Protein AF-A0AAJ0C124-F1 (afdb_monomer_lite)

Structure (mmCIF, N/CA/C/O backbone):
data_AF-A0AAJ0C124-F1
#
_entry.id   AF-A0AAJ0C124-F1
#
loop_
_atom_site.group_PDB
_atom_site.id
_atom_site.type_symbol
_atom_site.label_atom_id
_atom_site.label_alt_id
_atom_site.label_comp_id
_atom_site.label_asym_id
_atom_site.label_entity_id
_atom_site.label_seq_id
_atom_site.pdbx_PDB_ins_code
_atom_site.Cartn_x
_atom_site.Cartn_y
_atom_site.Cartn_z
_atom_site.occupancy
_atom_site.B_iso_or_equiv
_atom_site.auth_seq_id
_atom_site.auth_comp_id
_atom_site.auth_asym_id
_atom_site.auth_atom_id
_atom_site.pdbx_PDB_model_num
ATOM 1 N N . MET A 1 1 ? -2.507 -13.981 3.149 1.00 65.69 1 MET A N 1
ATOM 2 C CA . MET A 1 1 ? -2.615 -12.860 4.108 1.00 65.69 1 MET A CA 1
ATOM 3 C C . MET A 1 1 ? -1.333 -12.819 4.917 1.00 65.69 1 MET A C 1
ATOM 5 O O . MET A 1 1 ? -0.769 -13.881 5.152 1.00 65.69 1 MET A O 1
ATOM 9 N N . CYS A 1 2 ? -0.867 -11.629 5.278 1.00 79.69 2 CYS A N 1
ATOM 10 C CA . CYS A 1 2 ? 0.288 -11.406 6.145 1.00 79.69 2 CYS A CA 1
ATOM 11 C C . CYS A 1 2 ? -0.202 -10.743 7.441 1.00 79.69 2 CYS A C 1
ATOM 13 O O . CYS A 1 2 ? -1.183 -10.001 7.413 1.00 79.69 2 CYS A O 1
ATOM 15 N N . SER A 1 3 ? 0.425 -11.048 8.574 1.00 78.88 3 SER A N 1
ATOM 16 C CA . SER A 1 3 ? 0.075 -10.472 9.874 1.00 78.88 3 SER A CA 1
ATOM 17 C C . SER A 1 3 ? 1.254 -9.704 10.436 1.00 78.88 3 SER A C 1
ATOM 19 O O . SER A 1 3 ? 2.362 -10.242 10.481 1.00 78.88 3 SER A O 1
ATOM 21 N N . LYS A 1 4 ? 0.999 -8.503 10.949 1.00 78.50 4 LYS A N 1
ATOM 22 C 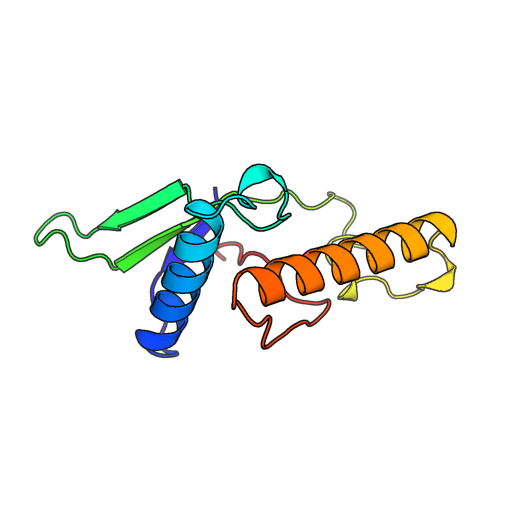CA . LYS A 1 4 ? 2.003 -7.696 11.633 1.00 78.50 4 LYS A CA 1
ATOM 23 C C . LYS A 1 4 ? 1.553 -7.407 13.054 1.00 78.50 4 LYS A C 1
ATOM 25 O O . LYS A 1 4 ? 0.495 -6.821 13.269 1.00 78.50 4 LYS A O 1
ATOM 30 N N . ALA A 1 5 ? 2.356 -7.848 14.015 1.00 73.62 5 ALA A N 1
ATOM 31 C CA . ALA A 1 5 ? 2.164 -7.569 15.432 1.00 73.62 5 ALA A CA 1
ATOM 32 C C . ALA A 1 5 ? 3.144 -6.479 15.888 1.00 73.62 5 ALA A C 1
ATOM 34 O O . ALA A 1 5 ? 4.211 -6.312 15.291 1.00 73.62 5 ALA A O 1
ATOM 35 N N . GLY A 1 6 ? 2.789 -5.738 16.939 1.00 63.53 6 GLY A N 1
ATOM 36 C CA . GLY A 1 6 ? 3.706 -4.785 17.566 1.00 63.53 6 GLY A CA 1
ATOM 37 C C . GLY A 1 6 ? 4.986 -5.483 18.045 1.00 63.53 6 GLY A C 1
ATOM 38 O O . GLY A 1 6 ? 4.919 -6.426 18.828 1.00 63.53 6 GLY A O 1
ATOM 39 N N . ASP A 1 7 ? 6.146 -5.031 17.564 1.00 58.66 7 ASP A N 1
ATOM 40 C CA . ASP A 1 7 ? 7.469 -5.559 17.930 1.00 58.66 7 ASP A CA 1
ATOM 41 C C . ASP A 1 7 ? 8.155 -4.656 18.981 1.00 58.66 7 ASP A C 1
ATOM 43 O O . ASP A 1 7 ? 7.788 -3.499 19.197 1.00 58.66 7 ASP A O 1
ATOM 47 N N . SER A 1 8 ? 9.225 -5.173 19.580 1.00 49.47 8 SER A N 1
ATOM 48 C CA . SER A 1 8 ? 10.230 -4.529 20.439 1.00 49.47 8 SER A CA 1
ATOM 49 C C . SER A 1 8 ? 10.785 -3.179 19.949 1.00 49.47 8 SER A C 1
ATOM 51 O O . SER A 1 8 ? 11.414 -2.462 20.726 1.00 49.47 8 SER A O 1
ATOM 53 N N . LYS A 1 9 ? 10.527 -2.786 18.693 1.00 50.78 9 LYS A N 1
ATOM 54 C CA . LYS A 1 9 ? 10.821 -1.445 18.151 1.00 50.78 9 LYS A CA 1
ATOM 55 C C . LYS A 1 9 ? 9.860 -0.350 18.631 1.00 50.78 9 LYS A C 1
ATOM 57 O O . LYS A 1 9 ? 10.068 0.817 18.302 1.00 50.78 9 LYS A O 1
ATOM 62 N N . GLY A 1 10 ? 8.861 -0.723 19.429 1.00 50.62 10 GLY A N 1
ATOM 63 C CA . GLY A 1 10 ? 7.947 0.174 20.121 1.00 50.62 10 GLY A CA 1
ATOM 64 C C . GLY A 1 10 ? 6.544 0.176 19.500 1.00 50.62 10 GLY A C 1
ATOM 65 O O . GLY A 1 10 ? 6.409 0.018 18.283 1.00 50.62 10 GLY A O 1
ATOM 66 N N . PRO A 1 11 ? 5.496 0.387 20.317 1.00 55.78 11 PRO A N 1
ATOM 67 C CA . PRO A 1 11 ? 4.098 0.408 19.869 1.00 55.78 11 PRO A CA 1
ATOM 68 C C . PRO A 1 11 ? 3.836 1.439 18.752 1.00 55.78 11 PRO A C 1
ATOM 70 O O . PRO A 1 11 ? 2.978 1.228 17.898 1.00 55.78 11 PRO A O 1
ATOM 73 N N . ASP A 1 12 ? 4.636 2.506 18.692 1.00 68.19 12 ASP A N 1
ATOM 74 C CA . ASP A 1 12 ? 4.441 3.634 17.779 1.00 68.19 12 ASP A CA 1
ATOM 75 C C . ASP A 1 12 ? 4.695 3.306 16.301 1.00 68.19 12 ASP A C 1
ATOM 77 O O . ASP A 1 12 ? 4.090 3.922 15.426 1.00 68.19 12 ASP A O 1
ATOM 81 N N . ALA A 1 13 ? 5.594 2.369 15.979 1.00 73.44 13 ALA A N 1
ATOM 82 C CA . ALA A 1 13 ? 5.941 2.084 14.583 1.00 73.44 13 ALA A CA 1
ATOM 83 C C . ALA A 1 13 ? 4.833 1.298 13.866 1.00 73.44 13 ALA A C 1
ATOM 85 O O . ALA A 1 13 ? 4.433 1.668 12.764 1.00 73.44 13 ALA A O 1
ATOM 86 N N . ALA A 1 14 ? 4.311 0.254 14.518 1.00 75.38 14 ALA A N 1
ATOM 87 C CA . ALA A 1 14 ? 3.187 -0.523 14.002 1.00 75.38 14 ALA A CA 1
ATOM 88 C C . ALA A 1 14 ? 1.903 0.318 13.957 1.00 75.38 14 ALA A C 1
ATOM 90 O O . ALA A 1 14 ? 1.157 0.234 12.985 1.00 75.38 14 ALA A O 1
ATOM 91 N N . GLN A 1 15 ? 1.685 1.185 14.954 1.00 79.88 15 GLN A N 1
ATOM 92 C CA . GLN A 1 15 ? 0.546 2.100 14.952 1.00 79.88 15 GLN A CA 1
ATOM 93 C C . GLN A 1 15 ? 0.626 3.110 13.801 1.00 79.88 15 GLN A C 1
ATOM 95 O O . GLN A 1 15 ? -0.344 3.277 13.074 1.00 79.88 15 GLN A O 1
ATOM 100 N N . ARG A 1 16 ? 1.793 3.727 13.560 1.00 82.62 16 ARG A N 1
ATOM 101 C CA . ARG A 1 16 ? 1.979 4.643 12.418 1.00 82.62 16 ARG A CA 1
ATOM 102 C C . ARG A 1 16 ? 1.735 3.959 11.077 1.00 82.62 16 ARG A C 1
ATOM 104 O O . ARG A 1 16 ? 1.201 4.585 10.166 1.00 82.62 16 ARG A O 1
ATOM 111 N N . GLU A 1 17 ? 2.145 2.701 10.938 1.00 83.56 17 GLU A N 1
ATOM 112 C CA . GLU A 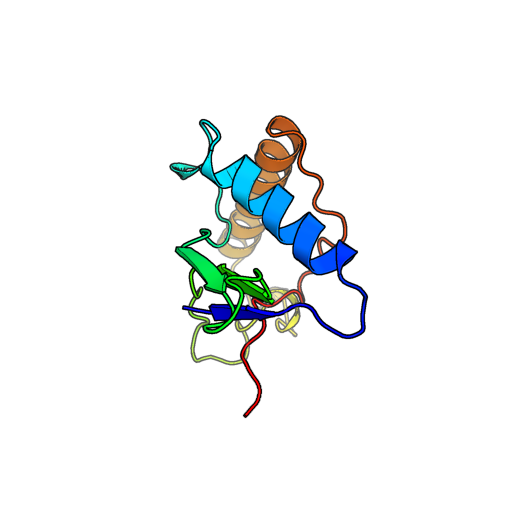1 17 ? 1.904 1.916 9.726 1.00 83.56 17 GLU A CA 1
ATOM 113 C C . GLU A 1 17 ? 0.413 1.632 9.537 1.00 83.56 17 GLU A C 1
ATOM 115 O O . GLU A 1 17 ? -0.117 1.879 8.452 1.00 83.56 17 GLU A O 1
ATOM 120 N N . LEU A 1 18 ? -0.277 1.224 10.606 1.00 85.44 18 LEU A N 1
ATOM 121 C CA . LEU A 1 18 ? -1.726 1.051 10.611 1.00 85.44 18 LEU A CA 1
ATOM 122 C C . LEU A 1 18 ? -2.450 2.351 10.239 1.00 85.44 18 LEU A C 1
ATOM 124 O O . LEU A 1 18 ? -3.318 2.328 9.372 1.00 85.44 18 LEU A O 1
ATOM 128 N N . ASP A 1 19 ? -2.062 3.486 10.823 1.00 87.25 19 ASP A N 1
ATOM 129 C CA . ASP A 1 19 ? -2.661 4.793 10.535 1.00 87.25 19 ASP A CA 1
ATOM 130 C C . ASP A 1 19 ? -2.475 5.182 9.058 1.00 87.25 19 ASP A C 1
ATOM 132 O O . ASP A 1 19 ? -3.403 5.676 8.413 1.00 87.25 19 ASP A O 1
ATOM 136 N N . CYS A 1 20 ? -1.291 4.923 8.488 1.00 88.00 20 CYS A N 1
ATOM 137 C CA . CYS A 1 20 ? -1.018 5.159 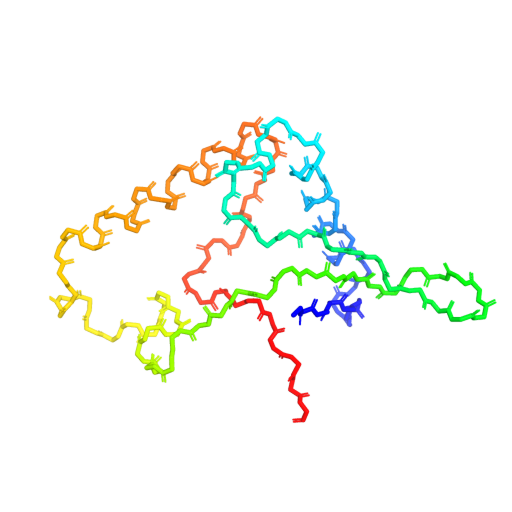7.069 1.00 88.00 20 CYS A CA 1
ATOM 138 C C . CYS A 1 20 ? -1.879 4.266 6.166 1.00 88.00 20 CYS A C 1
ATOM 140 O O . CYS A 1 20 ? -2.498 4.763 5.223 1.00 88.00 20 CYS A O 1
ATOM 142 N N . LEU A 1 21 ? -1.932 2.960 6.447 1.00 86.94 21 LEU A N 1
ATOM 143 C CA . LEU A 1 21 ? -2.722 2.000 5.672 1.00 86.94 21 LEU A CA 1
ATOM 144 C C . LEU A 1 21 ? -4.220 2.289 5.774 1.00 86.94 21 LEU A C 1
ATOM 146 O O . LEU A 1 21 ? -4.928 2.218 4.768 1.00 86.94 21 LEU A O 1
ATOM 150 N N . TRP A 1 22 ? -4.695 2.673 6.959 1.00 88.62 22 TRP A N 1
ATOM 151 C CA . TRP A 1 22 ? -6.073 3.094 7.177 1.00 88.62 22 TRP A CA 1
ATOM 152 C C . TRP A 1 22 ? -6.403 4.322 6.333 1.00 88.62 22 TRP A C 1
ATOM 154 O O . TRP A 1 22 ? -7.365 4.298 5.572 1.00 88.62 22 TRP A O 1
ATOM 164 N N . LYS A 1 23 ? -5.553 5.357 6.381 1.00 90.06 23 LYS A N 1
ATOM 165 C CA . LYS A 1 23 ? -5.724 6.589 5.599 1.00 90.06 23 LYS A CA 1
ATOM 166 C C . LYS A 1 23 ? -5.788 6.333 4.094 1.00 90.06 23 LYS A C 1
ATOM 168 O O . LYS A 1 23 ? -6.564 6.980 3.402 1.00 90.06 23 LYS A O 1
ATOM 173 N N . ILE A 1 24 ? -4.981 5.401 3.587 1.00 88.62 24 ILE A N 1
ATOM 174 C CA . ILE A 1 24 ? -5.014 5.006 2.173 1.00 88.62 24 ILE A CA 1
ATOM 175 C C . ILE A 1 24 ? -6.295 4.228 1.856 1.00 88.62 24 ILE A C 1
ATOM 177 O O . ILE A 1 24 ? -6.926 4.471 0.833 1.00 88.62 24 ILE A O 1
ATOM 181 N N . THR A 1 25 ? -6.692 3.306 2.733 1.00 87.38 25 THR A N 1
ATOM 182 C CA . THR A 1 25 ? -7.875 2.456 2.532 1.00 87.38 25 THR A CA 1
ATOM 183 C C . THR A 1 25 ? -9.172 3.269 2.537 1.00 87.38 25 THR A C 1
ATOM 185 O O . THR A 1 25 ? -10.120 2.911 1.842 1.00 87.38 25 THR A O 1
ATOM 188 N N . THR A 1 26 ? -9.223 4.371 3.289 1.00 87.94 26 THR A N 1
ATOM 189 C CA . THR A 1 26 ? -10.396 5.251 3.370 1.00 87.94 26 THR A CA 1
ATOM 190 C C . THR A 1 26 ? -10.380 6.418 2.381 1.00 87.94 26 THR A C 1
ATOM 192 O O . THR A 1 26 ? -11.319 7.216 2.387 1.00 87.94 26 THR A O 1
ATOM 195 N N . SER A 1 27 ? -9.352 6.550 1.536 1.00 88.75 27 SER A N 1
ATOM 196 C CA . SER A 1 27 ? -9.267 7.633 0.554 1.00 88.75 27 SER A CA 1
ATOM 197 C C . SER A 1 27 ? -9.829 7.248 -0.815 1.00 88.75 27 SER A C 1
ATOM 199 O O . SER A 1 27 ? -10.022 6.077 -1.139 1.00 88.75 27 SER A O 1
ATOM 201 N N . GLU A 1 28 ? -10.034 8.250 -1.674 1.00 88.81 28 GLU A N 1
ATOM 202 C CA . GLU A 1 28 ? -10.435 8.055 -3.077 1.00 88.81 28 GLU A CA 1
ATOM 203 C C . GLU A 1 28 ? -9.401 7.263 -3.905 1.00 88.81 28 GLU A C 1
ATOM 205 O O . GLU A 1 28 ? -9.703 6.778 -4.993 1.00 88.81 28 GLU A O 1
ATOM 210 N N . TYR A 1 29 ? -8.183 7.091 -3.381 1.00 85.62 29 TYR A N 1
ATOM 211 C CA . TYR A 1 29 ? -7.078 6.420 -4.060 1.00 85.62 29 TYR A CA 1
ATOM 212 C C . TYR A 1 29 ? -6.932 4.947 -3.664 1.00 85.62 29 TYR A C 1
ATOM 214 O O . TYR A 1 29 ? -6.033 4.284 -4.183 1.00 85.62 29 TYR A O 1
ATOM 222 N N . ALA A 1 30 ? -7.800 4.412 -2.796 1.00 83.69 30 ALA A N 1
ATOM 223 C CA . ALA A 1 30 ? -7.718 3.042 -2.276 1.00 83.69 30 ALA A CA 1
ATOM 224 C C . ALA A 1 30 ? -7.651 1.960 -3.372 1.00 83.69 30 ALA A C 1
ATOM 226 O O . ALA A 1 30 ? -7.023 0.917 -3.193 1.00 83.69 30 ALA A O 1
ATOM 227 N N . THR A 1 31 ? -8.279 2.198 -4.527 1.00 82.38 31 THR A N 1
ATOM 228 C CA . THR A 1 31 ? -8.258 1.274 -5.675 1.00 82.38 31 THR A CA 1
ATOM 229 C C . THR A 1 31 ? -7.102 1.519 -6.643 1.00 82.38 31 THR A C 1
ATOM 231 O O . THR A 1 31 ? -6.792 0.647 -7.453 1.00 82.38 31 THR A O 1
ATOM 234 N N . THR A 1 32 ? -6.482 2.698 -6.587 1.00 84.62 32 THR A N 1
ATOM 235 C CA . THR A 1 32 ? -5.432 3.140 -7.519 1.00 84.62 32 THR A CA 1
ATOM 236 C C . THR A 1 32 ? -4.038 2.896 -6.942 1.00 84.62 32 THR A C 1
ATOM 238 O O . THR A 1 32 ? -3.118 2.504 -7.663 1.00 84.62 32 THR A O 1
ATOM 241 N N . LEU A 1 33 ? -3.878 3.101 -5.632 1.00 82.75 33 LEU A N 1
ATOM 242 C CA . LEU A 1 33 ? -2.629 2.882 -4.916 1.00 82.75 33 LEU A CA 1
ATOM 243 C C . LEU A 1 33 ? -2.298 1.391 -4.835 1.00 82.75 33 LEU A C 1
ATOM 245 O O . LEU A 1 33 ? -3.088 0.566 -4.383 1.00 82.75 33 LEU A O 1
ATOM 249 N N . ARG A 1 34 ? -1.075 1.050 -5.244 1.00 79.81 34 ARG A N 1
ATOM 250 C CA . ARG A 1 34 ? -0.546 -0.318 -5.209 1.00 79.81 34 ARG A CA 1
ATOM 251 C C . ARG A 1 34 ? 0.178 -0.575 -3.891 1.00 79.81 34 ARG A C 1
ATOM 253 O O . ARG A 1 34 ? 1.394 -0.749 -3.872 1.00 79.81 34 ARG A O 1
ATOM 260 N N . VAL A 1 35 ? -0.574 -0.558 -2.798 1.00 83.19 35 VAL A N 1
ATOM 261 C CA . VAL A 1 35 ? -0.085 -0.876 -1.448 1.00 83.19 35 VAL A CA 1
ATOM 262 C C . VAL A 1 35 ? -0.784 -2.132 -0.918 1.00 83.19 35 VAL A C 1
ATOM 264 O O . VAL A 1 35 ? -1.877 -2.445 -1.396 1.00 83.19 35 VAL A O 1
ATOM 267 N N . PRO A 1 36 ? -0.194 -2.862 0.049 1.00 84.81 36 PRO A N 1
ATOM 268 C CA . PRO A 1 36 ? -0.909 -3.923 0.748 1.00 84.81 36 PRO A CA 1
ATOM 269 C C . PRO A 1 36 ? -2.214 -3.386 1.338 1.00 84.81 36 PRO A C 1
ATOM 271 O O . PRO A 1 36 ? -2.224 -2.351 2.005 1.00 84.81 36 PRO A O 1
ATOM 274 N N . LYS A 1 37 ? -3.328 -4.069 1.078 1.00 86.12 37 LYS A N 1
ATOM 275 C CA . LYS A 1 37 ? -4.622 -3.677 1.642 1.00 86.12 37 LYS A CA 1
ATOM 276 C C . LYS A 1 37 ? -4.716 -4.109 3.091 1.00 86.12 37 LYS A C 1
ATOM 278 O O . LYS A 1 37 ? -4.377 -5.246 3.408 1.00 86.12 37 LYS A O 1
ATOM 283 N N . LEU A 1 38 ? -5.248 -3.240 3.943 1.00 88.62 38 LEU A N 1
ATOM 284 C CA . LEU A 1 38 ? -5.615 -3.608 5.303 1.00 88.62 38 LEU A CA 1
ATOM 285 C C . LEU A 1 38 ? -6.846 -4.526 5.265 1.00 88.62 38 LEU A C 1
ATOM 287 O O . LEU A 1 38 ? -7.894 -4.145 4.747 1.00 88.62 38 LEU A O 1
ATOM 291 N N . LEU A 1 39 ? -6.710 -5.740 5.797 1.00 88.69 39 LEU A N 1
ATOM 292 C CA . LEU A 1 39 ? -7.757 -6.766 5.795 1.00 88.69 39 LEU A CA 1
ATOM 293 C C . LEU A 1 39 ? -8.486 -6.878 7.138 1.00 88.69 39 LEU A C 1
ATOM 295 O O . LEU A 1 39 ? -9.627 -7.331 7.172 1.00 88.69 39 LEU A O 1
ATOM 299 N N . GLY A 1 40 ? -7.847 -6.488 8.243 1.00 88.06 40 GLY A N 1
ATOM 300 C CA . GLY A 1 40 ? -8.460 -6.550 9.569 1.00 88.06 40 GLY A CA 1
ATOM 301 C C . GLY A 1 40 ? -7.498 -6.234 10.709 1.00 88.06 40 GLY A C 1
ATOM 302 O O . GLY A 1 40 ? -6.303 -6.041 10.492 1.00 88.06 40 GLY A O 1
ATOM 303 N N . LEU A 1 41 ? -8.033 -6.199 11.929 1.00 88.31 41 LEU A N 1
ATOM 304 C CA . LEU A 1 41 ? -7.278 -6.016 13.169 1.00 88.31 41 LEU A CA 1
ATOM 305 C C . LEU A 1 41 ? -7.138 -7.351 13.906 1.00 88.31 41 LEU A C 1
ATOM 307 O O . LEU A 1 41 ? -7.994 -8.228 13.790 1.00 88.31 41 LEU A O 1
ATOM 311 N N . ILE A 1 42 ? -6.047 -7.502 14.652 1.00 87.19 42 ILE A N 1
ATOM 312 C CA . ILE A 1 42 ? -5.788 -8.662 15.505 1.00 87.19 42 ILE A CA 1
ATOM 313 C C . ILE A 1 42 ? -6.010 -8.221 16.946 1.00 87.19 42 ILE A C 1
ATOM 315 O O . ILE A 1 42 ? -5.320 -7.321 17.426 1.00 87.19 42 ILE A O 1
ATOM 319 N N . GLU A 1 43 ? -6.949 -8.867 17.627 1.00 88.50 43 GLU A N 1
ATOM 320 C CA . GLU A 1 43 ? -7.335 -8.553 19.002 1.00 88.50 43 GLU A CA 1
ATOM 321 C C . GLU A 1 43 ? -7.033 -9.722 19.945 1.00 88.50 43 GLU A C 1
ATOM 323 O O . GLU A 1 43 ? -7.106 -10.891 19.558 1.00 88.50 43 GLU A O 1
ATOM 328 N N . THR A 1 44 ? -6.707 -9.412 21.199 1.00 84.69 44 THR A N 1
ATOM 329 C CA . THR A 1 44 ? -6.662 -10.407 22.276 1.00 84.69 44 THR A CA 1
ATOM 330 C C . THR A 1 44 ? -8.074 -10.918 22.594 1.00 84.69 44 THR A C 1
ATOM 332 O O . THR A 1 44 ? -9.018 -10.125 22.645 1.00 84.69 44 THR A O 1
ATOM 335 N N . PRO A 1 45 ? -8.246 -12.224 22.869 1.00 87.44 45 PRO A N 1
ATOM 336 C CA . PRO A 1 45 ? -9.561 -12.781 23.196 1.00 87.44 45 PRO A CA 1
ATOM 337 C C . PRO A 1 45 ? -10.170 -12.204 24.481 1.00 87.44 45 PRO A C 1
ATOM 339 O O . PRO A 1 45 ? -11.389 -12.076 24.574 1.00 87.44 45 PRO A O 1
ATOM 342 N N . ASP A 1 46 ? -9.324 -11.864 25.458 1.00 89.62 46 ASP A N 1
ATOM 343 C CA . ASP A 1 46 ? -9.752 -11.563 26.827 1.00 89.62 46 ASP A CA 1
ATOM 344 C C . ASP A 1 46 ? -10.215 -10.109 27.008 1.00 89.62 46 ASP A C 1
ATOM 346 O O . ASP A 1 46 ? -11.259 -9.859 27.608 1.00 89.62 46 ASP A O 1
ATOM 350 N N . ASP A 1 47 ? -9.452 -9.140 26.489 1.00 87.69 47 ASP A N 1
ATOM 351 C CA . ASP A 1 47 ? -9.691 -7.701 26.685 1.00 87.69 47 ASP A CA 1
ATOM 352 C C . ASP A 1 47 ? -9.873 -6.909 25.379 1.00 87.69 47 ASP A C 1
ATOM 354 O O . ASP A 1 47 ? -9.947 -5.680 25.419 1.00 87.69 47 ASP A O 1
ATOM 358 N N . LYS A 1 48 ? -9.979 -7.591 24.227 1.00 82.62 48 LYS A N 1
ATOM 359 C CA . LYS A 1 48 ? -10.143 -6.984 22.888 1.00 82.62 48 LYS A CA 1
ATOM 360 C C . LYS A 1 48 ? -9.086 -5.934 22.548 1.00 82.62 48 LYS A C 1
ATOM 362 O O . LYS A 1 48 ? -9.321 -4.985 21.800 1.00 82.62 48 LYS A O 1
ATOM 367 N N . ARG A 1 49 ? -7.899 -6.075 23.121 1.00 83.69 49 ARG A N 1
ATOM 368 C CA . ARG A 1 49 ? -6.788 -5.173 22.863 1.00 83.69 49 ARG A CA 1
ATOM 369 C C . ARG A 1 49 ? -6.234 -5.462 21.479 1.00 83.69 49 ARG A C 1
ATOM 371 O O . ARG A 1 49 ? -5.848 -6.594 21.196 1.00 83.69 49 ARG A O 1
ATOM 378 N N . VAL A 1 50 ? -6.142 -4.433 20.641 1.00 83.06 50 VAL A N 1
ATOM 379 C CA . VAL A 1 50 ? -5.503 -4.547 19.326 1.00 83.06 50 VAL A CA 1
ATOM 380 C C . VAL A 1 50 ? -4.001 -4.755 19.519 1.00 83.06 50 VAL A C 1
ATOM 382 O O . VAL A 1 50 ? -3.313 -3.903 20.079 1.00 83.06 50 VAL A O 1
ATOM 385 N N . ILE A 1 51 ? -3.496 -5.899 19.064 1.00 83.81 51 ILE A N 1
ATOM 386 C CA . ILE A 1 51 ? -2.076 -6.283 19.137 1.00 83.81 51 ILE A CA 1
ATOM 387 C C . ILE A 1 51 ? -1.381 -6.243 17.772 1.00 83.81 51 ILE A C 1
ATOM 389 O O . ILE A 1 51 ? -0.159 -6.387 17.685 1.00 83.81 51 ILE A O 1
ATOM 393 N N . GLY A 1 52 ? -2.150 -6.047 16.701 1.00 85.88 52 GLY A N 1
ATOM 394 C CA . GLY A 1 52 ? -1.641 -6.030 15.339 1.00 85.88 52 GLY A CA 1
ATOM 395 C C . GLY A 1 52 ? -2.737 -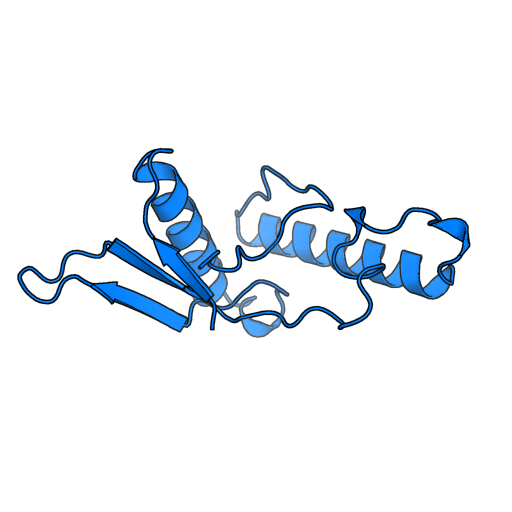5.892 14.293 1.00 85.88 52 GLY A C 1
ATOM 396 O O . GLY A 1 52 ? -3.899 -5.630 14.608 1.00 85.88 52 GLY A O 1
ATOM 397 N N . PHE A 1 53 ? -2.362 -6.098 13.037 1.00 87.94 53 PHE A N 1
ATOM 398 C CA . PHE A 1 53 ? -3.269 -6.036 11.898 1.00 87.94 53 PHE A CA 1
ATOM 399 C C . PHE A 1 53 ? -2.899 -7.049 10.809 1.00 87.94 53 PHE A C 1
ATOM 401 O O . PHE A 1 53 ? -1.787 -7.583 10.766 1.00 87.94 53 PHE A O 1
ATOM 408 N N . LEU A 1 54 ? -3.871 -7.335 9.945 1.00 89.06 54 LEU A N 1
ATOM 409 C CA . LEU A 1 54 ? -3.747 -8.210 8.786 1.00 89.06 54 LEU A CA 1
ATOM 410 C C . LEU A 1 54 ? -3.677 -7.385 7.510 1.00 89.06 54 LEU A C 1
ATOM 412 O O . LEU A 1 54 ? -4.483 -6.478 7.309 1.00 89.06 54 LEU A O 1
ATOM 416 N N . GLU A 1 55 ? -2.776 -7.763 6.615 1.00 89.00 55 GLU A N 1
ATOM 417 C CA . GLU A 1 55 ? -2.607 -7.139 5.308 1.00 89.00 55 GLU A CA 1
ATOM 418 C C . GLU A 1 55 ? -2.652 -8.161 4.161 1.00 89.00 55 GLU A C 1
ATOM 420 O O . GLU A 1 55 ? -2.453 -9.377 4.329 1.00 89.00 55 GLU A O 1
ATOM 425 N N . GLU A 1 56 ? -2.941 -7.659 2.962 1.00 86.62 56 GLU A N 1
ATOM 426 C CA . GLU A 1 56 ? -2.880 -8.433 1.731 1.00 86.62 56 GLU A CA 1
ATOM 427 C C . GLU A 1 56 ? -1.467 -8.979 1.516 1.00 86.62 56 GLU A C 1
ATOM 429 O O . GLU A 1 56 ? -0.478 -8.250 1.504 1.00 86.62 56 GLU A O 1
ATOM 434 N N . TYR A 1 57 ? -1.377 -10.296 1.326 1.00 81.44 57 TYR A N 1
ATOM 435 C CA . TYR A 1 57 ? -0.109 -10.924 0.987 1.00 81.44 57 TYR A CA 1
ATOM 436 C C . TYR A 1 57 ? 0.156 -10.729 -0.500 1.00 81.44 57 TYR A C 1
ATOM 438 O O . TYR A 1 57 ? -0.620 -11.206 -1.327 1.00 81.44 57 TYR A O 1
ATOM 446 N N . ILE A 1 58 ? 1.263 -10.068 -0.824 1.00 77.62 58 ILE A N 1
ATOM 447 C CA . ILE A 1 58 ? 1.713 -9.896 -2.201 1.00 77.62 58 ILE A CA 1
ATOM 448 C C . ILE A 1 58 ? 2.630 -11.080 -2.537 1.00 77.62 58 ILE A C 1
ATOM 450 O O . ILE A 1 58 ? 3.738 -11.151 -1.995 1.00 77.62 58 ILE A O 1
ATOM 454 N N . PRO A 1 59 ? 2.192 -12.025 -3.393 1.00 69.44 59 PRO A N 1
ATOM 455 C CA . PRO A 1 59 ? 3.013 -13.162 -3.762 1.00 69.44 59 PRO A CA 1
ATOM 456 C C . PRO A 1 59 ? 4.232 -12.687 -4.542 1.00 69.44 59 PRO A C 1
ATOM 458 O O . PRO A 1 59 ? 4.162 -11.817 -5.413 1.00 69.44 59 PRO A O 1
ATOM 461 N N . VAL A 1 60 ? 5.358 -13.292 -4.213 1.00 67.38 60 VAL A N 1
ATOM 462 C CA . VAL A 1 60 ? 6.634 -13.051 -4.863 1.00 67.38 60 VAL A CA 1
ATOM 463 C C . VAL A 1 60 ? 6.868 -14.186 -5.858 1.00 67.38 60 VAL A C 1
ATOM 465 O O . VAL A 1 60 ? 6.469 -15.315 -5.591 1.00 67.38 60 VAL A O 1
ATOM 468 N N . SER A 1 61 ? 7.475 -13.909 -7.015 1.00 63.72 61 SER A N 1
ATOM 469 C CA . SER A 1 61 ? 7.793 -14.969 -7.981 1.00 63.72 61 SER A CA 1
ATOM 470 C C . SER A 1 61 ? 8.745 -16.001 -7.370 1.00 63.72 61 SER A C 1
ATOM 472 O O . SER A 1 61 ? 9.734 -15.603 -6.753 1.00 63.72 61 SER A O 1
ATOM 474 N N . ASP A 1 62 ? 8.515 -17.289 -7.636 1.00 57.69 62 ASP A N 1
ATOM 475 C CA . ASP A 1 62 ? 9.339 -18.407 -7.137 1.00 57.69 62 ASP A CA 1
ATOM 476 C C . ASP A 1 62 ? 10.811 -18.337 -7.585 1.00 57.69 62 ASP A C 1
ATOM 478 O O . ASP A 1 62 ? 11.696 -18.955 -6.994 1.00 57.69 62 ASP A O 1
ATOM 482 N N . THR A 1 63 ? 11.105 -17.549 -8.620 1.00 55.41 63 THR A N 1
ATOM 483 C CA . THR A 1 63 ? 12.472 -17.209 -9.011 1.00 55.41 63 THR A CA 1
ATOM 484 C C . THR A 1 63 ? 13.065 -16.207 -8.020 1.00 55.41 63 THR A C 1
ATOM 486 O O . THR A 1 63 ? 12.742 -15.016 -8.061 1.00 55.41 63 THR A O 1
ATOM 489 N N . TRP A 1 64 ? 13.962 -16.698 -7.160 1.00 49.09 64 TRP A N 1
ATOM 490 C CA . TRP A 1 64 ? 14.695 -15.951 -6.125 1.00 49.09 64 TRP A CA 1
ATOM 491 C C . TRP A 1 64 ? 15.261 -14.598 -6.598 1.00 49.09 64 TRP A C 1
ATOM 493 O O . TRP A 1 64 ? 15.235 -13.614 -5.857 1.00 49.09 64 TRP A O 1
ATOM 503 N N . GLU A 1 65 ? 15.697 -14.524 -7.858 1.00 50.25 65 GLU A N 1
ATOM 504 C CA . GLU A 1 65 ? 16.299 -13.344 -8.497 1.00 50.25 65 GLU A CA 1
ATOM 505 C C . GLU A 1 65 ? 15.361 -12.127 -8.579 1.00 50.25 65 GLU A C 1
ATOM 507 O O . GLU A 1 65 ? 15.816 -10.983 -8.593 1.00 50.25 65 GLU A O 1
ATOM 512 N N . LEU A 1 66 ? 14.044 -12.345 -8.578 1.00 56.56 66 LEU A N 1
ATOM 513 C CA . LEU A 1 66 ? 13.031 -11.286 -8.653 1.00 56.56 66 LEU A CA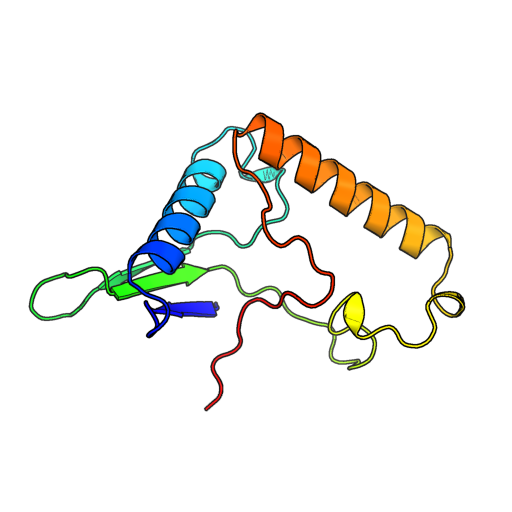 1
ATOM 514 C C . LEU A 1 66 ? 12.242 -11.145 -7.353 1.00 56.56 66 LEU A C 1
ATOM 516 O O . LEU A 1 66 ? 11.151 -10.569 -7.343 1.00 56.56 66 LEU A O 1
ATOM 520 N N . SER A 1 67 ? 12.796 -11.664 -6.255 1.00 61.06 67 SER A N 1
ATOM 521 C CA . SER A 1 67 ? 12.110 -11.638 -4.975 1.00 61.06 67 SER A CA 1
ATOM 522 C C . SER A 1 67 ? 11.912 -10.222 -4.430 1.00 61.06 67 SER A C 1
ATOM 524 O O . SER A 1 67 ? 10.894 -9.920 -3.808 1.00 61.06 67 SER A O 1
ATOM 526 N N . THR A 1 68 ? 12.856 -9.328 -4.726 1.00 66.44 68 THR A N 1
ATOM 527 C CA . THR A 1 68 ? 12.755 -7.883 -4.498 1.00 66.44 68 THR A CA 1
ATOM 528 C C . THR A 1 68 ? 13.467 -7.125 -5.624 1.00 66.44 68 THR A C 1
ATOM 530 O O . THR A 1 68 ? 14.282 -7.692 -6.346 1.00 66.44 68 THR A O 1
ATOM 533 N N . LEU A 1 69 ? 13.232 -5.816 -5.776 1.00 65.69 69 LEU A N 1
ATOM 534 C CA . LEU A 1 69 ? 14.066 -5.011 -6.688 1.00 65.69 69 LEU A CA 1
ATOM 535 C C . LEU A 1 69 ? 15.539 -4.985 -6.241 1.00 65.69 69 LEU A C 1
ATOM 537 O O . LEU A 1 69 ? 16.425 -4.803 -7.070 1.00 65.69 69 LEU A O 1
ATOM 541 N N . GLY A 1 70 ? 15.801 -5.182 -4.944 1.00 66.69 70 GLY A N 1
ATOM 542 C CA . GLY A 1 70 ? 17.147 -5.267 -4.381 1.00 66.69 70 GLY A CA 1
ATOM 543 C C . GLY A 1 70 ? 17.863 -6.605 -4.599 1.00 66.69 70 GLY A C 1
ATOM 544 O O . GLY A 1 70 ? 19.072 -6.647 -4.407 1.00 66.69 70 GLY A O 1
ATOM 545 N N . SER A 1 71 ? 17.167 -7.677 -5.003 1.00 66.94 71 SER A N 1
ATOM 546 C CA . SER A 1 71 ? 17.790 -8.984 -5.296 1.00 66.94 71 SER A CA 1
ATOM 547 C C . SER A 1 71 ? 18.345 -9.084 -6.718 1.00 66.94 71 SER A C 1
ATOM 549 O O . SER A 1 71 ? 18.923 -10.103 -7.086 1.00 66.94 71 SER A O 1
ATOM 551 N N . ILE A 1 72 ? 18.160 -8.043 -7.531 1.00 71.62 72 ILE A N 1
ATOM 552 C CA . ILE A 1 72 ? 18.618 -8.015 -8.917 1.00 71.62 72 ILE A CA 1
ATOM 553 C C . ILE A 1 72 ? 20.118 -7.700 -8.928 1.00 71.62 72 ILE A C 1
ATOM 555 O O . ILE A 1 72 ? 20.513 -6.539 -8.845 1.00 71.62 72 ILE A O 1
ATOM 559 N N . GLU A 1 73 ? 20.950 -8.732 -9.070 1.00 73.31 73 GLU A N 1
ATOM 560 C CA . GLU A 1 73 ? 22.412 -8.576 -9.141 1.00 73.31 73 GLU A CA 1
ATOM 561 C C . GLU A 1 73 ? 22.853 -7.887 -10.439 1.00 73.31 73 GLU A C 1
ATOM 563 O O . GLU A 1 73 ? 23.723 -7.017 -10.437 1.00 73.31 73 GLU A O 1
ATOM 568 N N . THR A 1 74 ? 22.212 -8.234 -11.560 1.00 78.12 74 THR A N 1
ATOM 569 C CA . THR A 1 74 ? 22.558 -7.710 -12.887 1.00 78.12 74 THR A CA 1
ATOM 570 C C . THR A 1 74 ? 21.381 -6.950 -13.485 1.00 78.12 74 THR A C 1
ATOM 572 O O . THR A 1 74 ? 20.589 -7.475 -14.266 1.00 78.12 74 THR A O 1
ATOM 575 N N . VAL A 1 75 ? 21.267 -5.665 -13.142 1.00 73.50 75 VAL A N 1
ATOM 576 C CA . VAL A 1 75 ? 20.183 -4.789 -13.627 1.00 73.50 75 VAL A CA 1
ATOM 577 C C . VAL A 1 75 ? 20.130 -4.732 -15.158 1.00 73.50 75 VAL A C 1
ATOM 579 O O . VAL A 1 75 ? 19.039 -4.640 -15.726 1.00 73.50 75 VAL A O 1
ATOM 582 N N . SER A 1 76 ? 21.278 -4.825 -15.839 1.00 77.62 76 SER A N 1
ATOM 583 C CA . SER A 1 76 ? 21.384 -4.833 -17.305 1.00 77.62 76 SER A CA 1
ATOM 584 C C . SER A 1 76 ? 20.756 -6.066 -17.965 1.00 77.62 76 SER A C 1
ATOM 586 O O . SER A 1 76 ? 20.322 -5.954 -19.108 1.00 77.62 76 SER A O 1
ATOM 588 N N . ALA A 1 77 ? 20.628 -7.192 -17.250 1.00 78.69 77 ALA A N 1
ATOM 589 C CA . ALA A 1 77 ? 19.978 -8.408 -17.747 1.00 78.69 77 ALA A CA 1
ATOM 590 C C . ALA A 1 77 ? 18.446 -8.271 -17.837 1.00 78.69 77 ALA A C 1
ATOM 592 O O . ALA A 1 77 ? 17.782 -9.030 -18.541 1.00 78.69 77 ALA A O 1
ATOM 593 N N . ILE A 1 78 ? 17.863 -7.281 -17.154 1.00 79.69 78 ILE A N 1
ATOM 594 C CA . ILE A 1 78 ? 16.432 -6.980 -17.241 1.00 79.69 78 ILE A CA 1
ATOM 595 C C . ILE A 1 78 ? 16.152 -6.157 -18.503 1.00 79.69 78 ILE A C 1
ATOM 597 O O . ILE A 1 78 ? 16.877 -5.221 -18.825 1.00 79.69 78 ILE A O 1
ATOM 601 N N . ALA A 1 79 ? 15.064 -6.442 -19.215 1.00 84.81 79 ALA A N 1
ATOM 602 C CA . ALA A 1 79 ? 14.677 -5.634 -20.368 1.00 84.81 79 ALA A CA 1
ATOM 603 C C . ALA A 1 79 ? 14.411 -4.163 -19.968 1.00 84.81 79 ALA A C 1
ATOM 605 O O . ALA A 1 79 ? 13.776 -3.876 -18.948 1.00 84.81 79 ALA A O 1
ATOM 606 N N . GLU A 1 80 ? 14.892 -3.207 -20.769 1.00 85.31 80 GLU A N 1
ATOM 607 C CA . GLU A 1 80 ? 14.812 -1.772 -20.452 1.00 85.31 80 GLU A CA 1
ATOM 608 C C . GLU A 1 80 ? 13.371 -1.286 -20.259 1.00 85.31 80 GLU A C 1
ATOM 610 O O . GLU A 1 80 ? 13.082 -0.539 -19.322 1.00 85.31 80 GLU A O 1
ATOM 615 N N . ASN A 1 81 ? 12.450 -1.761 -21.100 1.00 83.88 81 ASN A N 1
ATOM 616 C CA . ASN A 1 81 ? 11.021 -1.469 -20.993 1.00 83.88 81 ASN A CA 1
ATOM 617 C C . ASN A 1 81 ? 10.448 -1.872 -19.622 1.00 83.88 81 ASN A C 1
ATOM 619 O O . ASN A 1 81 ? 9.632 -1.147 -19.054 1.00 83.88 81 ASN A O 1
ATOM 623 N N . ARG A 1 82 ? 10.905 -2.995 -19.058 1.00 82.12 82 ARG A N 1
ATOM 624 C CA . ARG A 1 82 ? 10.482 -3.488 -17.746 1.00 82.12 82 ARG A CA 1
ATOM 625 C C . ARG A 1 82 ? 11.008 -2.596 -16.626 1.00 82.12 82 ARG A C 1
ATOM 627 O O . ARG A 1 82 ? 10.231 -2.220 -15.753 1.00 82.12 82 ARG A O 1
ATOM 634 N N . ARG A 1 83 ? 12.277 -2.177 -16.692 1.00 82.88 83 ARG A N 1
ATOM 635 C CA . ARG A 1 83 ? 12.853 -1.224 -15.725 1.00 82.88 83 ARG A CA 1
ATOM 636 C C . ARG A 1 83 ? 12.134 0.126 -15.752 1.00 82.88 83 ARG A C 1
ATOM 638 O O . ARG A 1 83 ? 11.786 0.647 -14.697 1.00 82.88 83 ARG A O 1
ATOM 645 N N . LYS A 1 84 ? 11.849 0.662 -16.947 1.00 85.62 84 LYS A N 1
ATOM 646 C CA . LYS A 1 84 ? 11.075 1.907 -17.116 1.00 85.62 84 LYS A CA 1
ATOM 647 C C . LYS A 1 84 ? 9.669 1.787 -16.534 1.00 85.62 84 LYS A C 1
ATOM 649 O O . LYS A 1 84 ? 9.221 2.692 -15.837 1.00 85.62 84 LYS A O 1
ATOM 654 N N . LYS A 1 85 ? 8.996 0.656 -16.768 1.00 84.75 85 LYS A N 1
ATOM 655 C CA . LYS A 1 85 ? 7.674 0.382 -16.194 1.00 84.75 85 LYS A CA 1
ATOM 656 C C . LYS A 1 85 ? 7.708 0.394 -14.666 1.00 84.75 85 LYS A C 1
ATOM 658 O O . LYS A 1 85 ? 6.867 1.046 -14.060 1.00 84.75 85 LYS A O 1
ATOM 663 N N . TRP A 1 86 ? 8.680 -0.275 -14.046 1.00 85.06 86 TRP A N 1
ATOM 664 C CA . TRP A 1 86 ? 8.825 -0.267 -12.587 1.00 85.06 86 TRP A CA 1
ATOM 665 C C . TRP A 1 86 ? 9.111 1.127 -12.036 1.00 85.06 86 TRP A C 1
ATOM 667 O O . TRP A 1 86 ? 8.459 1.540 -11.083 1.00 85.06 86 TRP A O 1
ATOM 677 N N . ALA A 1 87 ? 10.023 1.877 -12.661 1.00 84.38 87 ALA A N 1
ATOM 678 C CA . ALA A 1 87 ? 10.316 3.250 -12.257 1.00 84.38 87 ALA A CA 1
ATOM 679 C C . ALA A 1 87 ? 9.062 4.138 -12.316 1.00 84.38 87 ALA A C 1
ATOM 681 O O . ALA A 1 87 ? 8.760 4.838 -11.354 1.00 84.38 87 ALA A O 1
ATOM 682 N N . SER A 1 88 ? 8.288 4.041 -13.402 1.00 85.94 88 SER A N 1
ATOM 683 C CA . SER A 1 88 ? 7.029 4.774 -13.556 1.00 85.94 88 SER A CA 1
ATOM 684 C C . SER A 1 88 ? 6.002 4.392 -12.488 1.00 85.94 88 SER A C 1
ATOM 686 O O . SER A 1 88 ? 5.363 5.275 -11.929 1.00 85.94 88 SER A O 1
ATOM 688 N N . GLN A 1 89 ? 5.868 3.102 -12.164 1.00 86.06 89 GLN A N 1
ATOM 689 C CA . GLN A 1 89 ? 4.948 2.628 -11.124 1.00 86.06 89 GLN A CA 1
ATOM 690 C C . GLN A 1 89 ? 5.343 3.121 -9.728 1.00 86.06 89 GLN A C 1
ATOM 692 O O . GLN A 1 89 ? 4.479 3.520 -8.948 1.00 86.06 89 GLN A O 1
ATOM 697 N N . VAL A 1 90 ? 6.641 3.111 -9.407 1.00 86.00 90 VAL A N 1
ATOM 698 C CA . VAL A 1 90 ? 7.150 3.631 -8.130 1.00 86.00 90 VAL A CA 1
ATOM 699 C C . VAL A 1 90 ? 6.911 5.137 -8.040 1.00 86.00 90 VAL A C 1
ATOM 701 O O . VAL A 1 90 ? 6.413 5.610 -7.023 1.00 86.00 90 VAL A O 1
ATOM 704 N N . GLN A 1 91 ? 7.204 5.883 -9.107 1.00 88.25 91 GLN A N 1
ATOM 705 C CA . GLN A 1 91 ? 6.998 7.329 -9.152 1.00 88.25 91 GLN A CA 1
ATOM 706 C C . GLN A 1 91 ? 5.521 7.707 -8.986 1.00 88.25 91 GLN A C 1
ATOM 708 O O . GLN A 1 91 ? 5.204 8.593 -8.194 1.00 88.25 91 GLN A O 1
ATOM 713 N N . GLU A 1 92 ? 4.622 7.018 -9.691 1.00 88.56 92 GLU A N 1
ATOM 714 C CA . GLU A 1 92 ? 3.174 7.209 -9.570 1.00 88.56 92 GLU A CA 1
ATOM 715 C C . GLU A 1 92 ? 2.689 6.894 -8.149 1.00 88.56 92 GLU A C 1
ATOM 717 O O . GLU A 1 92 ? 1.982 7.695 -7.544 1.00 88.56 92 GLU A O 1
ATOM 722 N N . THR A 1 93 ? 3.140 5.778 -7.568 1.00 86.81 93 THR A N 1
ATOM 723 C CA . THR A 1 93 ? 2.769 5.394 -6.198 1.00 86.81 93 THR A CA 1
ATOM 724 C C . THR A 1 93 ? 3.225 6.442 -5.182 1.00 86.81 93 THR A C 1
ATOM 726 O O . THR A 1 93 ? 2.431 6.868 -4.352 1.00 86.81 93 THR A O 1
ATOM 729 N N . VAL A 1 94 ? 4.475 6.913 -5.264 1.00 87.94 94 VAL A N 1
ATOM 730 C CA . VAL A 1 94 ? 4.998 7.972 -4.382 1.00 87.94 94 VAL A CA 1
ATOM 731 C C . VAL A 1 94 ? 4.201 9.266 -4.536 1.00 87.94 94 VAL A C 1
ATOM 733 O O . VAL A 1 94 ? 3.867 9.903 -3.539 1.00 87.94 94 VAL A O 1
ATOM 736 N N . HIS A 1 95 ? 3.868 9.650 -5.770 1.00 89.69 95 HIS A N 1
ATOM 737 C CA . HIS A 1 95 ? 3.068 10.843 -6.031 1.00 89.69 95 HIS A CA 1
ATOM 738 C C . HIS A 1 95 ? 1.688 10.757 -5.367 1.00 89.69 95 HIS A C 1
ATOM 740 O O . HIS A 1 95 ? 1.310 11.662 -4.624 1.00 89.69 95 HIS A O 1
ATOM 746 N N . LEU A 1 96 ? 0.979 9.644 -5.568 1.00 87.38 96 LEU A N 1
ATOM 747 C CA . LEU A 1 96 ? -0.337 9.416 -4.975 1.00 87.38 96 LEU A CA 1
ATOM 748 C C . LEU A 1 96 ? -0.270 9.337 -3.444 1.00 87.38 96 LEU A C 1
ATOM 750 O O . LEU A 1 96 ? -1.125 9.904 -2.768 1.00 87.38 96 LEU A O 1
ATOM 754 N N . LEU A 1 97 ? 0.755 8.697 -2.871 1.00 87.06 97 LEU A N 1
ATOM 755 C CA . LEU A 1 97 ? 0.962 8.682 -1.418 1.00 87.06 97 LEU A CA 1
ATOM 756 C C . LEU A 1 97 ? 1.101 10.106 -0.869 1.00 87.06 97 LEU A C 1
ATOM 758 O O . LEU A 1 97 ? 0.408 10.468 0.082 1.00 87.06 97 LEU A O 1
ATOM 762 N N . HIS A 1 98 ? 1.919 10.943 -1.511 1.00 90.00 98 HIS A N 1
ATOM 763 C CA . HIS A 1 98 ? 2.092 12.334 -1.100 1.00 90.00 98 HIS A CA 1
ATOM 764 C C . HIS A 1 98 ? 0.811 13.163 -1.261 1.00 90.00 98 HIS A C 1
ATOM 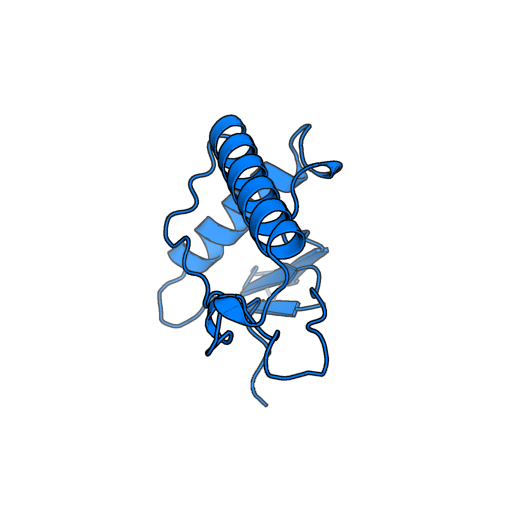766 O O . HIS A 1 98 ? 0.512 13.966 -0.379 1.00 90.00 98 HIS A O 1
ATOM 772 N N . GLN A 1 99 ? 0.014 12.943 -2.314 1.00 88.00 99 GLN A N 1
ATOM 773 C CA . GLN A 1 99 ? -1.311 13.568 -2.451 1.00 88.00 99 GLN A CA 1
ATOM 774 C C . GLN A 1 99 ? -2.267 13.155 -1.323 1.00 88.00 99 GLN A C 1
ATOM 776 O O . GLN A 1 99 ? -3.039 13.974 -0.834 1.00 88.00 99 GLN A O 1
ATOM 781 N N . ASN A 1 100 ? -2.150 11.918 -0.835 1.00 84.31 100 ASN A N 1
ATOM 782 C CA . ASN A 1 100 ? -2.855 11.431 0.352 1.00 84.31 100 ASN A CA 1
ATOM 783 C C . ASN A 1 100 ? -2.226 11.906 1.673 1.00 84.31 100 ASN A C 1
ATOM 785 O O . ASN A 1 100 ? -2.659 11.497 2.750 1.00 84.31 100 ASN A O 1
ATOM 789 N N . GLY A 1 101 ? -1.185 12.742 1.640 1.00 84.56 101 GLY A N 1
ATOM 790 C CA . GLY A 1 101 ? -0.449 13.185 2.822 1.00 84.56 101 GLY A CA 1
ATOM 791 C C . GLY A 1 101 ? 0.196 12.032 3.597 1.00 84.56 101 GLY A C 1
ATOM 792 O O . GLY A 1 101 ? 0.214 12.074 4.826 1.00 84.56 101 GLY A O 1
ATOM 793 N N . VAL A 1 102 ? 0.628 10.980 2.899 1.00 85.00 102 VAL A N 1
ATOM 794 C CA . VAL A 1 102 ? 1.419 9.861 3.425 1.00 85.00 102 VAL A CA 1
ATOM 795 C C . VAL A 1 102 ? 2.814 9.945 2.816 1.00 85.00 102 VAL A C 1
ATOM 797 O O . VAL A 1 102 ? 2.960 10.006 1.599 1.00 85.00 102 VAL A O 1
ATOM 800 N N . THR A 1 103 ? 3.851 9.917 3.650 1.00 85.38 103 THR A N 1
ATOM 801 C CA . THR A 1 103 ? 5.244 9.966 3.188 1.00 85.38 103 THR A CA 1
ATOM 802 C C . THR A 1 103 ? 5.875 8.584 3.270 1.00 85.38 103 THR A C 1
ATOM 804 O O . THR A 1 103 ? 5.894 7.968 4.337 1.00 85.38 103 THR A O 1
ATOM 807 N N . TRP A 1 104 ? 6.463 8.106 2.170 1.00 78.56 104 TRP A N 1
ATOM 808 C CA . TRP A 1 104 ? 7.236 6.863 2.184 1.00 78.56 104 TRP A CA 1
ATOM 809 C C . TRP A 1 104 ? 8.640 7.111 2.759 1.00 78.56 104 TRP A C 1
ATOM 811 O O . TRP A 1 104 ? 9.598 7.367 2.035 1.00 78.56 104 TRP A O 1
ATOM 821 N N . GLY A 1 105 ? 8.755 7.056 4.089 1.00 69.44 105 GLY A N 1
ATOM 822 C CA . GLY A 1 105 ? 9.976 7.440 4.813 1.00 69.44 105 GLY A CA 1
ATOM 823 C C . GLY A 1 105 ? 11.191 6.513 4.640 1.00 69.44 105 GLY A C 1
ATOM 824 O O . GLY A 1 105 ? 12.312 6.944 4.889 1.00 69.44 105 GLY A O 1
ATOM 825 N N . ASP A 1 106 ? 11.002 5.259 4.210 1.00 64.94 106 ASP A N 1
ATOM 826 C CA . ASP A 1 106 ? 12.083 4.273 4.014 1.00 64.94 106 ASP A CA 1
ATOM 827 C C . ASP A 1 106 ? 11.909 3.512 2.685 1.00 64.94 106 ASP A C 1
ATOM 829 O O . ASP A 1 106 ? 11.754 2.288 2.653 1.00 64.94 106 ASP A O 1
ATOM 833 N N . GLY A 1 107 ? 11.884 4.263 1.579 1.00 58.56 107 GLY A N 1
ATOM 834 C CA . GLY A 1 107 ? 11.715 3.776 0.203 1.00 58.56 107 GLY A CA 1
ATOM 835 C C . GLY A 1 107 ? 12.898 2.985 -0.352 1.00 58.56 107 GLY A C 1
ATOM 836 O O . GLY A 1 107 ? 13.489 3.364 -1.359 1.00 58.56 107 GLY A O 1
ATOM 837 N N . LYS A 1 108 ? 13.273 1.888 0.311 1.00 65.69 108 LYS A N 1
ATOM 838 C CA . LYS A 1 108 ? 14.360 0.999 -0.121 1.00 65.69 108 LYS A CA 1
ATOM 839 C C . LYS A 1 108 ? 13.832 -0.173 -0.941 1.00 65.69 108 LYS A C 1
ATOM 841 O O . LYS A 1 108 ? 12.840 -0.803 -0.585 1.00 65.69 108 LYS A O 1
ATOM 846 N N . ALA A 1 109 ? 14.590 -0.538 -1.973 1.00 55.94 109 ALA A N 1
ATOM 847 C CA . ALA A 1 109 ? 14.314 -1.660 -2.877 1.00 55.94 109 ALA A CA 1
ATOM 848 C C . ALA A 1 109 ? 14.288 -3.049 -2.199 1.00 55.94 109 ALA A C 1
ATOM 850 O O . ALA A 1 109 ? 13.907 -4.029 -2.835 1.00 55.94 109 ALA A O 1
ATOM 851 N N . SER A 1 110 ? 14.701 -3.134 -0.931 1.00 53.53 110 SER A N 1
ATOM 852 C CA . SER A 1 110 ? 14.761 -4.353 -0.119 1.00 53.53 110 SER A CA 1
ATOM 853 C C . SER A 1 110 ? 13.561 -4.553 0.816 1.00 53.53 110 SER A C 1
ATOM 855 O O . SER A 1 110 ? 13.519 -5.555 1.530 1.00 53.53 110 SER A O 1
ATOM 857 N N . LYS A 1 111 ? 12.597 -3.619 0.870 1.00 52.22 111 LYS A N 1
ATOM 858 C CA . LYS A 1 111 ? 11.447 -3.742 1.780 1.00 52.22 111 LYS A CA 1
ATOM 859 C C . LYS A 1 111 ? 10.456 -4.796 1.285 1.00 52.22 111 LYS A C 1
ATOM 861 O O . LYS A 1 111 ? 9.956 -4.728 0.167 1.00 52.22 111 LYS A O 1
ATOM 866 N N . ARG A 1 112 ? 10.216 -5.771 2.160 1.00 50.38 112 ARG A N 1
ATOM 867 C CA . ARG A 1 112 ? 9.373 -6.963 2.021 1.00 50.38 112 ARG A CA 1
ATOM 868 C C . ARG A 1 112 ? 8.111 -6.759 2.873 1.00 50.38 112 ARG A C 1
ATOM 870 O O . ARG A 1 112 ? 8.207 -6.114 3.912 1.00 50.38 112 ARG A O 1
ATOM 877 N N . ALA A 1 113 ? 6.973 -7.335 2.483 1.00 43.12 113 ALA A N 1
ATOM 878 C CA . ALA A 1 113 ? 5.901 -7.634 3.437 1.00 43.12 113 ALA A CA 1
ATOM 879 C C . ALA A 1 113 ? 6.383 -8.826 4.277 1.00 43.12 113 ALA A C 1
ATOM 881 O O . ALA A 1 113 ? 6.550 -9.926 3.743 1.00 43.12 113 ALA A O 1
ATOM 882 N N . ASP A 1 114 ? 6.781 -8.569 5.522 1.00 33.12 114 ASP A N 1
ATOM 883 C CA . ASP A 1 114 ? 7.478 -9.523 6.387 1.00 33.12 114 ASP A CA 1
ATOM 884 C C . ASP A 1 114 ? 6.772 -10.891 6.409 1.00 33.12 114 ASP A C 1
ATOM 886 O O . ASP A 1 114 ? 5.662 -11.037 6.903 1.00 33.12 114 ASP A O 1
ATOM 890 N N . LEU A 1 115 ? 7.422 -11.928 5.869 1.00 26.70 115 LEU A N 1
ATOM 891 C CA . LEU A 1 115 ? 6.973 -13.307 6.068 1.00 26.70 115 LEU A CA 1
ATOM 892 C C . LEU A 1 115 ? 7.251 -13.691 7.530 1.00 26.70 115 LEU A C 1
ATOM 894 O O . LEU A 1 115 ? 8.380 -13.465 7.986 1.00 26.70 115 LEU A O 1
ATOM 898 N N . PRO A 1 116 ? 6.297 -14.315 8.246 1.00 27.31 116 PRO A N 1
ATOM 899 C CA . PRO A 1 116 ? 6.592 -14.911 9.538 1.00 27.31 116 PRO A CA 1
ATOM 900 C C . PRO A 1 116 ? 7.664 -15.983 9.321 1.00 27.31 116 PRO A C 1
ATOM 902 O O . PRO A 1 116 ? 7.486 -16.914 8.533 1.00 27.31 116 PRO A O 1
ATOM 905 N N . ARG A 1 117 ? 8.817 -15.818 9.974 1.00 25.88 117 ARG A N 1
ATOM 906 C CA . ARG A 1 117 ? 9.758 -16.926 10.132 1.00 25.88 117 ARG A CA 1
ATOM 907 C C . ARG A 1 117 ? 9.174 -17.829 11.216 1.00 25.88 117 ARG A C 1
ATOM 909 O O . ARG A 1 117 ? 9.080 -17.393 12.360 1.00 25.88 117 ARG A O 1
ATOM 916 N N . TYR A 1 118 ? 8.741 -19.022 10.821 1.00 30.30 118 TYR A N 1
ATOM 917 C CA . TYR A 1 118 ? 8.641 -20.159 11.734 1.00 30.30 118 TYR A CA 1
ATOM 918 C C . TYR A 1 118 ? 10.045 -20.675 12.052 1.00 30.30 118 TYR A C 1
ATOM 920 O O . TYR A 1 118 ? 10.908 -20.603 11.143 1.00 30.30 118 TYR A O 1
#

Organism: NCBI:txid1093897

Foldseek 3Di:
DAKDFDDPVDPVVQVLVVVLLVLCCPDPCVVVAPDWHWDFFDADPPPRDTGTTDTHADDAPPPQCRRWQVSPPDPVVDDPVVVVVVVVNVVVNQVVSVVSVHHPPPPDRPDHSDDDDD

Radius of gyration: 16.22 Å; chains: 1; bounding box: 33×34×48 Å

Sequence (118 aa):
MCSKAGDSKGPDAAQRELDCLWKITTSEYATTLRVPKLLGLIETPDDKRVIGFLEEYIPVSDTWELSTLGSIETVSAIAENRRKKWASQVQETVHLLHQNGVTWGDGKASKRADLPRY

Secondary structure (DSSP, 8-state):
-EEEEPPTT-HHHHHHHHHHHHHHHTSTTTTTS-SPPEEEEEE-TTT--EEEEEE---PPPSSGGGSSGGG-S-GGGS-HHHHHHHHHHHHHHHHHHHHTT---TT--TT--------

pLDDT: mean 75.53, std 15.6, range [25.88, 90.06]